Protein AF-A0A1X4JPC3-F1 (afdb_monomer_lite)

pLDDT: mean 89.19, std 10.15, range [56.25, 98.06]

InterPro domains:
  IPR001387 Cro/C1-type, helix-turn-helix domain [PF01381] (24-69)
  IPR001387 Cro/C1-type, helix-turn-helix domain [SM00530] (2-73)
  IPR001387 Cro/C1-type, helix-turn-helix domain [cd00093] (27-67)
  IPR010982 Lambda repressor-like, DNA-binding domain superfamily [G3DSA:1.10.260.40] (17-75)
  IPR010982 Lambda repressor-like, DNA-binding domain superfamily [SSF47413] (20-74)

Radius of gyration: 12.08 Å; chains: 1; bounding box: 31×17×30 Å

Organism: NCBI:txid137591

Sequence (75 aa):
MSVKEARRTLKRAYSDFQFHLDENEVSRKELAEVIGTSEQYVSRLVNGREDSKAAKEKLRKLFEYTGYHGDNWLA

Foldseek 3Di:
DDPVVLVVVQQVQLVVVVVLCVVVVNDLCNLCVQLVHDSVVSVCLSNVVDDDPSSVVSVVSVCVVSVPDDDDPND

Structure (mmCIF, N/CA/C/O backbone):
data_AF-A0A1X4JPC3-F1
#
_entry.id   AF-A0A1X4JPC3-F1
#
loop_
_atom_site.group_PDB
_atom_site.id
_atom_site.type_symbol
_atom_site.label_atom_id
_atom_site.label_alt_id
_atom_site.label_comp_id
_atom_site.label_asym_id
_atom_site.label_entity_id
_atom_site.label_seq_id
_atom_site.pdbx_PDB_ins_code
_atom_site.Cartn_x
_atom_site.Cartn_y
_atom_site.Cartn_z
_atom_site.occupancy
_atom_site.B_iso_or_equiv
_atom_site.auth_seq_id
_atom_site.auth_comp_id
_atom_site.auth_asym_id
_atom_site.auth_atom_id
_atom_site.pdbx_PDB_model_num
ATOM 1 N N . MET A 1 1 ? 18.293 -4.125 -19.420 1.00 60.84 1 MET A N 1
ATOM 2 C CA . MET A 1 1 ? 17.625 -3.086 -18.610 1.00 60.84 1 MET A CA 1
ATOM 3 C C . MET A 1 1 ? 18.694 -2.337 -17.830 1.00 60.84 1 MET A C 1
ATOM 5 O O . MET A 1 1 ? 19.492 -2.971 -17.152 1.00 60.84 1 MET A O 1
ATOM 9 N N . SER A 1 2 ? 18.773 -1.020 -17.972 1.00 86.44 2 SER A N 1
ATOM 10 C CA . SER A 1 2 ? 19.676 -0.177 -17.184 1.00 86.44 2 SER A CA 1
ATOM 11 C C . SER A 1 2 ? 19.107 0.083 -15.784 1.00 86.44 2 SER A C 1
ATOM 13 O O . SER A 1 2 ? 17.895 0.043 -15.573 1.00 86.44 2 SER A O 1
ATOM 15 N N . VAL A 1 3 ? 19.967 0.440 -14.824 1.00 82.50 3 VAL A N 1
ATOM 16 C CA . VAL A 1 3 ? 19.549 0.833 -13.459 1.00 82.50 3 VAL A CA 1
ATOM 17 C C . VAL A 1 3 ? 18.522 1.975 -13.486 1.00 82.50 3 VAL A C 1
ATOM 19 O O . VAL A 1 3 ? 17.591 2.017 -12.680 1.00 82.50 3 VAL A O 1
ATOM 22 N N . LYS A 1 4 ? 18.663 2.905 -14.438 1.00 84.12 4 LYS A N 1
ATOM 23 C CA . LYS A 1 4 ? 17.746 4.038 -14.620 1.00 84.12 4 LYS A CA 1
ATOM 24 C C . LYS A 1 4 ? 16.361 3.584 -15.082 1.00 84.12 4 LYS A C 1
ATOM 26 O O . LYS A 1 4 ? 15.362 4.126 -14.612 1.00 84.12 4 LYS A O 1
ATOM 31 N N . GLU A 1 5 ? 16.301 2.612 -15.986 1.00 82.31 5 GLU A N 1
ATOM 32 C CA . GLU A 1 5 ? 15.044 2.025 -16.461 1.00 82.31 5 GLU A CA 1
ATOM 33 C C . GLU A 1 5 ? 14.365 1.219 -15.357 1.00 82.31 5 GLU A C 1
ATOM 35 O O . GLU A 1 5 ? 13.193 1.459 -15.095 1.00 82.31 5 GLU A O 1
ATOM 40 N N . ALA A 1 6 ? 15.109 0.388 -14.620 1.00 82.00 6 ALA A N 1
ATOM 41 C CA . ALA A 1 6 ? 14.570 -0.371 -13.490 1.00 82.00 6 ALA A CA 1
ATOM 42 C C . ALA A 1 6 ? 13.939 0.546 -12.425 1.00 82.00 6 ALA A C 1
ATOM 44 O O . ALA A 1 6 ? 12.814 0.325 -11.978 1.00 82.00 6 ALA A O 1
ATOM 45 N N . ARG A 1 7 ? 14.611 1.654 -12.078 1.00 83.38 7 ARG A N 1
ATOM 46 C CA . ARG A 1 7 ? 14.059 2.667 -11.160 1.00 83.38 7 ARG A CA 1
ATOM 47 C C . ARG A 1 7 ? 12.793 3.338 -11.692 1.00 83.38 7 ARG A C 1
ATOM 49 O O . ARG A 1 7 ? 11.921 3.683 -10.900 1.00 83.38 7 ARG A O 1
ATOM 56 N N . ARG A 1 8 ? 12.695 3.574 -13.004 1.00 86.88 8 ARG A N 1
ATOM 57 C CA . ARG A 1 8 ? 11.484 4.139 -13.622 1.00 86.88 8 ARG A CA 1
ATOM 58 C C . ARG A 1 8 ? 10.330 3.147 -13.586 1.00 86.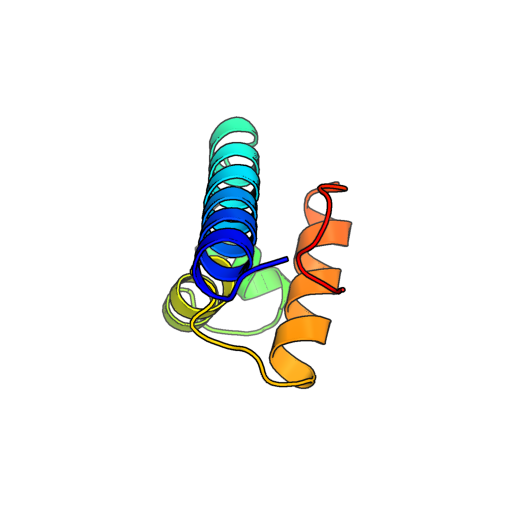88 8 ARG A C 1
ATOM 60 O O . ARG A 1 8 ? 9.227 3.565 -13.260 1.00 86.88 8 ARG A O 1
ATOM 67 N N . THR A 1 9 ? 10.589 1.873 -13.869 1.00 86.44 9 THR A N 1
ATOM 68 C CA . THR A 1 9 ? 9.584 0.807 -13.788 1.00 86.44 9 THR A CA 1
ATOM 69 C C . THR A 1 9 ? 9.017 0.696 -12.376 1.00 86.44 9 THR A C 1
ATOM 71 O O . THR A 1 9 ? 7.806 0.751 -12.214 1.00 86.44 9 THR A O 1
ATOM 74 N N . LEU A 1 10 ? 9.875 0.672 -11.349 1.00 83.75 10 LEU A N 1
ATOM 75 C CA . LEU A 1 10 ? 9.428 0.640 -9.950 1.00 83.75 10 LEU A CA 1
ATOM 76 C C . LEU A 1 10 ? 8.589 1.865 -9.576 1.00 83.75 10 LEU A C 1
ATOM 78 O O . LEU A 1 10 ? 7.532 1.726 -8.974 1.00 83.75 10 LEU A O 1
ATOM 82 N N . LYS A 1 11 ? 9.031 3.069 -9.967 1.00 85.88 11 LYS A N 1
ATOM 83 C CA . LYS A 1 11 ? 8.268 4.300 -9.715 1.00 85.88 11 LYS A CA 1
ATOM 84 C C . LYS A 1 11 ? 6.887 4.283 -10.359 1.00 85.88 11 LYS A C 1
ATOM 86 O O . LYS A 1 11 ? 5.948 4.734 -9.720 1.00 85.88 11 LYS A O 1
ATOM 91 N N . ARG A 1 12 ? 6.774 3.780 -11.591 1.00 88.31 12 ARG A N 1
ATOM 92 C CA . ARG A 1 12 ? 5.477 3.625 -12.262 1.00 88.31 12 ARG A CA 1
ATOM 93 C C . ARG A 1 12 ? 4.589 2.657 -11.497 1.00 88.31 12 ARG A C 1
ATOM 95 O O . ARG A 1 12 ? 3.515 3.062 -11.096 1.00 88.31 12 ARG A O 1
ATOM 102 N N . ALA A 1 13 ? 5.104 1.482 -11.142 1.00 87.00 13 ALA A N 1
ATOM 103 C CA . ALA A 1 13 ? 4.345 0.511 -10.360 1.00 87.00 13 ALA A CA 1
ATOM 104 C C . ALA A 1 13 ? 3.861 1.070 -9.003 1.00 87.00 13 ALA A C 1
ATOM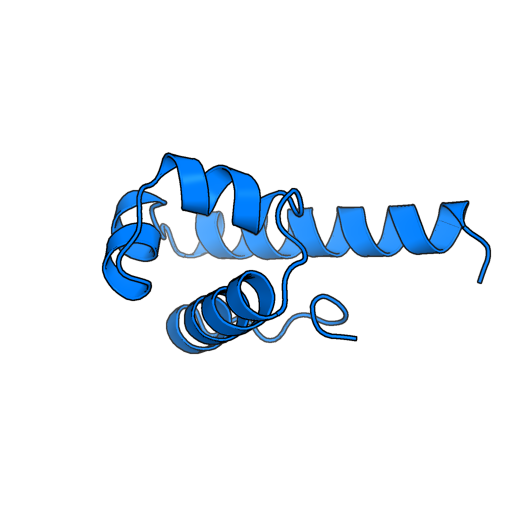 106 O O . ALA A 1 13 ? 2.748 0.770 -8.582 1.00 87.00 13 ALA A O 1
ATOM 107 N N . TYR A 1 14 ? 4.660 1.917 -8.328 1.00 88.50 14 TYR A N 1
ATOM 108 C CA . TYR A 1 14 ? 4.216 2.639 -7.123 1.00 88.50 14 TYR A CA 1
ATOM 109 C C . TYR A 1 14 ? 3.035 3.575 -7.414 1.00 88.50 14 TYR A C 1
ATOM 111 O O . TYR A 1 14 ? 2.057 3.576 -6.672 1.00 88.50 14 TYR A O 1
ATOM 119 N N . SER A 1 15 ? 3.130 4.374 -8.478 1.00 90.31 15 SER A N 1
ATOM 120 C CA . SER A 1 15 ? 2.073 5.304 -8.883 1.00 90.31 15 SER A CA 1
ATOM 121 C C . SER A 1 15 ? 0.802 4.592 -9.341 1.00 90.31 15 SER A C 1
ATOM 123 O O . SER A 1 15 ? -0.278 5.022 -8.961 1.00 90.31 15 SER A O 1
ATOM 125 N N . ASP A 1 16 ? 0.927 3.500 -10.092 1.00 91.50 16 ASP A N 1
ATOM 126 C CA . ASP A 1 16 ? -0.206 2.737 -10.619 1.00 91.50 16 ASP A CA 1
ATOM 127 C C . ASP A 1 16 ? -1.035 2.133 -9.478 1.00 91.50 16 ASP A C 1
ATOM 129 O O . ASP A 1 16 ? -2.260 2.231 -9.477 1.00 91.50 16 ASP A O 1
ATOM 133 N N . PHE A 1 17 ? -0.377 1.594 -8.444 1.00 92.19 17 PHE A N 1
ATOM 134 C CA . PHE A 1 17 ? -1.096 1.093 -7.275 1.00 92.19 17 PHE A CA 1
ATOM 135 C C . PHE A 1 17 ? -1.743 2.215 -6.457 1.00 92.19 17 PHE A C 1
ATOM 137 O O . PHE A 1 17 ? -2.861 2.055 -5.985 1.00 92.19 17 PHE A O 1
ATOM 144 N N . GLN A 1 18 ? -1.077 3.363 -6.293 1.00 92.31 18 GLN A N 1
ATOM 145 C CA . GLN A 1 18 ? -1.678 4.510 -5.599 1.00 92.31 18 GLN A CA 1
ATOM 146 C C . GLN A 1 18 ? -2.914 5.031 -6.332 1.00 92.31 18 GLN A C 1
ATOM 148 O O . GLN A 1 18 ? -3.931 5.276 -5.696 1.00 92.31 18 GLN A O 1
ATOM 153 N N . PHE A 1 19 ? -2.845 5.119 -7.658 1.00 93.56 19 PHE A N 1
ATOM 154 C CA . PHE A 1 19 ? -3.977 5.505 -8.488 1.00 93.56 19 PHE A CA 1
ATOM 155 C C . PHE A 1 19 ? -5.144 4.519 -8.356 1.00 93.56 19 PHE A C 1
ATOM 157 O O . PHE A 1 19 ? -6.272 4.947 -8.148 1.00 93.56 19 PHE A O 1
ATOM 164 N N . HIS A 1 20 ? -4.870 3.209 -8.369 1.00 93.88 20 HIS A N 1
ATOM 165 C CA . HIS A 1 20 ? -5.888 2.183 -8.118 1.00 93.88 20 HIS A CA 1
ATOM 166 C C . HIS A 1 20 ? -6.567 2.353 -6.754 1.00 93.88 20 HIS A C 1
ATOM 168 O O . HIS A 1 20 ? -7.785 2.237 -6.654 1.00 93.88 20 HIS A O 1
ATOM 174 N N . LEU A 1 21 ? -5.800 2.635 -5.696 1.00 94.69 21 LEU A N 1
ATOM 175 C CA . LEU A 1 21 ? -6.367 2.886 -4.367 1.00 94.69 21 LEU A CA 1
ATOM 176 C C . LEU A 1 21 ? -7.283 4.115 -4.367 1.00 94.69 21 LEU A C 1
ATOM 178 O O . LEU A 1 21 ? -8.373 4.050 -3.805 1.00 94.69 21 LEU A O 1
ATOM 182 N N . ASP A 1 22 ? -6.854 5.198 -5.016 1.00 94.56 22 ASP A N 1
ATOM 183 C CA . ASP A 1 22 ? -7.621 6.440 -5.107 1.00 94.56 22 ASP A CA 1
ATOM 184 C C . ASP A 1 22 ? -8.921 6.247 -5.916 1.00 94.56 22 ASP A C 1
ATOM 186 O O . ASP A 1 22 ? -9.977 6.703 -5.482 1.00 94.56 22 ASP A O 1
ATOM 190 N N . GLU A 1 23 ? -8.884 5.528 -7.047 1.00 95.56 23 GLU A N 1
ATOM 191 C CA . GLU A 1 23 ? -10.073 5.224 -7.868 1.00 95.56 23 GLU A CA 1
ATOM 192 C C . GLU A 1 23 ? -11.112 4.365 -7.136 1.00 95.56 23 GLU A C 1
ATOM 194 O O . GLU A 1 23 ? -12.306 4.483 -7.405 1.00 95.56 23 GLU A O 1
ATOM 199 N N . ASN A 1 24 ? -10.665 3.510 -6.215 1.00 94.44 24 ASN A N 1
ATOM 200 C CA . ASN A 1 24 ? -11.531 2.635 -5.424 1.00 94.44 24 ASN A CA 1
ATOM 201 C C . ASN A 1 24 ? -11.864 3.218 -4.039 1.00 94.44 24 ASN A C 1
ATOM 203 O O . ASN A 1 24 ? -12.423 2.510 -3.205 1.00 94.44 24 ASN A O 1
ATOM 207 N N . GLU A 1 25 ? -11.503 4.481 -3.779 1.00 96.06 25 GLU A N 1
ATOM 208 C CA . GLU A 1 25 ? -11.714 5.179 -2.501 1.00 96.06 25 GLU A CA 1
ATOM 209 C C . GLU A 1 25 ? -11.141 4.429 -1.276 1.00 96.06 25 GLU A C 1
ATOM 211 O O . GLU A 1 25 ? -11.588 4.615 -0.141 1.00 96.06 25 GLU A O 1
ATOM 216 N N . VAL A 1 26 ? -10.112 3.598 -1.484 1.00 96.44 26 VAL A N 1
ATOM 217 C CA . VAL A 1 26 ? -9.511 2.763 -0.437 1.00 96.44 26 VAL A CA 1
ATOM 218 C C . VAL A 1 26 ? -8.575 3.603 0.423 1.00 96.44 26 VAL A C 1
ATOM 220 O O . VAL A 1 26 ? -7.533 4.101 -0.017 1.00 96.44 26 VAL A O 1
ATOM 223 N N . SER A 1 27 ? -8.913 3.731 1.702 1.00 96.75 27 SER A N 1
ATOM 224 C CA . SER A 1 27 ? -8.148 4.573 2.622 1.00 96.75 27 SER A CA 1
ATOM 225 C C . SER A 1 27 ? -6.906 3.866 3.177 1.00 96.75 27 SER A C 1
ATOM 227 O O . SER A 1 27 ? -6.857 2.651 3.361 1.00 96.75 27 SER A O 1
ATOM 229 N N . ARG A 1 28 ? -5.881 4.636 3.567 1.00 96.31 28 ARG A N 1
ATOM 230 C CA . ARG A 1 28 ? -4.699 4.066 4.248 1.00 96.31 28 ARG A CA 1
ATOM 231 C C . ARG A 1 28 ? -5.031 3.429 5.593 1.00 96.31 28 ARG A C 1
ATOM 233 O O . ARG A 1 28 ? -4.332 2.501 5.997 1.00 96.31 28 ARG A O 1
ATOM 240 N N . LYS A 1 29 ? -6.065 3.932 6.270 1.00 97.75 29 LYS A N 1
ATOM 241 C CA . LYS A 1 29 ? -6.575 3.383 7.527 1.00 97.75 29 LYS A CA 1
ATOM 242 C C . LYS A 1 29 ? -7.103 1.967 7.330 1.00 97.75 29 LYS A C 1
ATOM 244 O O . LYS A 1 29 ? -6.665 1.055 8.018 1.00 97.75 29 LYS A O 1
ATOM 249 N N . GLU A 1 30 ? -7.963 1.787 6.339 1.00 97.75 30 GLU A N 1
ATOM 250 C CA . GLU A 1 30 ? -8.508 0.486 5.950 1.00 97.75 30 GLU A CA 1
ATOM 251 C C . GLU A 1 30 ? -7.398 -0.504 5.583 1.00 97.75 30 GLU A C 1
ATOM 253 O O . GLU A 1 30 ? -7.324 -1.598 6.140 1.00 97.75 30 GLU A O 1
ATOM 258 N N . LEU A 1 31 ? -6.442 -0.090 4.743 1.00 97.50 31 LEU A N 1
ATOM 259 C CA . LEU A 1 31 ? -5.284 -0.928 4.420 1.00 97.50 31 LEU A CA 1
ATOM 260 C C . LEU A 1 31 ? -4.496 -1.319 5.676 1.00 97.50 31 LEU A C 1
ATOM 262 O O . LEU A 1 31 ? -4.032 -2.451 5.780 1.00 97.50 31 LEU A O 1
ATOM 266 N N . ALA A 1 32 ? -4.331 -0.400 6.631 1.00 98.06 32 ALA A N 1
ATOM 267 C CA . ALA A 1 32 ? -3.600 -0.659 7.865 1.00 98.06 32 ALA A CA 1
ATOM 268 C C . ALA A 1 32 ? -4.299 -1.713 8.736 1.00 98.06 32 ALA A C 1
ATOM 270 O O . ALA A 1 32 ? -3.620 -2.574 9.300 1.00 98.06 32 ALA A O 1
ATOM 271 N N . GLU A 1 33 ? -5.632 -1.686 8.789 1.00 97.75 33 GLU A N 1
ATOM 272 C CA . GLU A 1 33 ? -6.455 -2.689 9.469 1.00 97.75 33 GLU A CA 1
ATOM 273 C C . GLU A 1 33 ? -6.299 -4.073 8.815 1.00 97.75 33 GLU A C 1
ATOM 275 O O . GLU A 1 33 ? -6.055 -5.054 9.519 1.00 97.75 33 GLU A O 1
ATOM 280 N N . VAL A 1 34 ? -6.303 -4.153 7.477 1.00 97.00 34 VAL A N 1
ATOM 281 C CA . VAL A 1 34 ? -6.151 -5.415 6.719 1.00 97.00 34 VAL A CA 1
ATOM 282 C C . VAL A 1 34 ? -4.834 -6.138 7.024 1.00 97.00 34 VAL A C 1
ATOM 284 O O . VAL A 1 34 ? -4.803 -7.366 7.136 1.00 97.00 34 VAL A O 1
ATOM 287 N N . ILE A 1 35 ? -3.725 -5.405 7.169 1.00 96.50 35 ILE A N 1
ATOM 288 C CA . ILE A 1 35 ? -2.397 -5.999 7.428 1.00 96.50 35 ILE A CA 1
ATOM 289 C C . ILE A 1 35 ? -1.926 -5.856 8.881 1.00 96.50 35 ILE A C 1
ATOM 291 O O . ILE A 1 35 ? -0.768 -6.178 9.169 1.00 96.50 35 ILE A O 1
ATOM 295 N N . GLY A 1 36 ? -2.797 -5.402 9.788 1.00 96.81 36 GLY A N 1
ATOM 296 C CA . GLY A 1 36 ? -2.521 -5.285 11.222 1.00 96.81 36 GLY A CA 1
ATOM 297 C C . GLY A 1 36 ? -1.335 -4.371 11.540 1.00 96.81 36 GLY A C 1
ATOM 298 O O . GLY A 1 36 ? -0.411 -4.768 12.252 1.00 96.81 36 GLY A O 1
ATOM 299 N N . THR A 1 37 ? -1.303 -3.169 10.963 1.00 96.69 37 THR A N 1
ATOM 300 C CA . THR A 1 37 ? -0.190 -2.218 11.113 1.00 96.69 37 THR A CA 1
ATOM 301 C C . THR A 1 37 ? -0.676 -0.771 11.265 1.00 96.69 37 THR A C 1
ATOM 303 O O . THR A 1 37 ? -1.855 -0.535 11.492 1.00 96.69 37 THR A O 1
ATOM 306 N N . SER A 1 38 ? 0.229 0.211 11.188 1.00 97.56 38 SER A N 1
ATOM 307 C CA . SER A 1 38 ? -0.116 1.637 11.220 1.00 97.56 38 SER A CA 1
ATOM 308 C C . SER A 1 38 ? -0.241 2.245 9.820 1.00 97.56 38 SER A C 1
ATOM 310 O O . SER A 1 38 ? 0.461 1.852 8.886 1.00 97.56 38 SER A O 1
ATOM 312 N N . GLU A 1 39 ? -1.052 3.295 9.679 1.00 97.75 39 GLU A N 1
ATOM 313 C CA . GLU A 1 39 ? -1.171 4.070 8.429 1.00 97.75 39 GLU A CA 1
ATOM 314 C C . GLU A 1 39 ? 0.174 4.629 7.940 1.00 97.75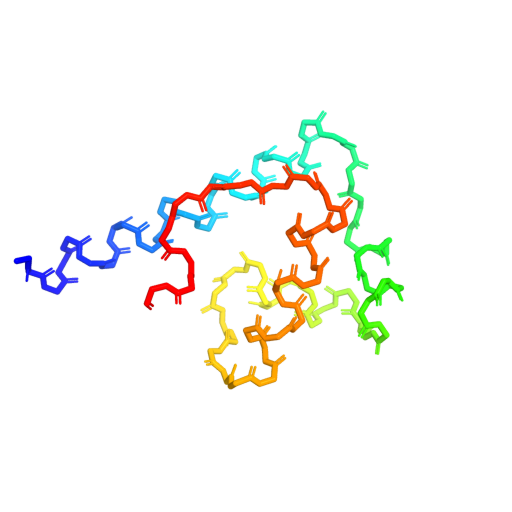 39 GLU A C 1
ATOM 316 O O . GLU A 1 39 ? 0.436 4.743 6.737 1.00 97.75 39 GLU A O 1
ATOM 321 N N . GLN A 1 40 ? 1.071 4.959 8.874 1.00 97.00 40 GLN A N 1
ATOM 322 C CA . GLN A 1 40 ? 2.418 5.414 8.547 1.00 97.00 40 GLN A CA 1
ATOM 323 C C . GLN A 1 40 ? 3.249 4.293 7.913 1.00 97.00 40 GLN A C 1
ATOM 325 O O . GLN A 1 40 ? 3.993 4.544 6.962 1.00 97.00 40 GLN A O 1
ATOM 330 N N . TYR A 1 41 ? 3.124 3.060 8.413 1.00 97.00 41 TYR A N 1
ATOM 331 C CA . TYR A 1 41 ? 3.776 1.904 7.808 1.00 97.00 41 TYR A CA 1
ATOM 332 C C . TYR A 1 41 ? 3.203 1.616 6.418 1.00 97.00 41 TYR A C 1
ATOM 334 O O . TYR A 1 41 ? 3.981 1.477 5.478 1.00 97.00 41 TYR A O 1
ATOM 342 N N . VAL A 1 42 ? 1.873 1.640 6.254 1.00 96.62 42 VAL A N 1
ATOM 343 C CA . VAL A 1 42 ? 1.220 1.541 4.933 1.00 96.62 42 VAL A CA 1
ATOM 344 C C . VAL A 1 42 ? 1.779 2.595 3.982 1.00 96.62 42 VAL A C 1
ATOM 346 O O . VAL A 1 42 ? 2.182 2.270 2.871 1.00 96.62 42 VAL A O 1
ATOM 349 N N . SER A 1 43 ? 1.902 3.845 4.433 1.00 95.44 43 SER A N 1
ATOM 350 C CA . SER A 1 43 ? 2.462 4.931 3.624 1.00 95.44 43 SER A CA 1
ATOM 351 C C . SER A 1 43 ? 3.890 4.630 3.162 1.00 95.44 43 SER A C 1
ATOM 353 O O . SER A 1 43 ? 4.225 4.895 2.013 1.00 95.44 43 SER A O 1
ATOM 355 N N . ARG A 1 44 ? 4.758 4.072 4.015 1.00 94.75 44 ARG A N 1
ATOM 356 C CA . ARG A 1 44 ? 6.115 3.672 3.594 1.00 94.75 44 ARG A CA 1
ATOM 357 C C . ARG A 1 44 ? 6.080 2.505 2.612 1.00 94.75 44 ARG A C 1
ATOM 359 O O . ARG A 1 44 ? 6.788 2.548 1.606 1.00 94.75 44 ARG A O 1
ATOM 366 N N . LEU A 1 45 ? 5.229 1.523 2.884 1.00 93.19 45 LEU A N 1
ATOM 367 C CA . LEU A 1 45 ? 5.058 0.317 2.089 1.00 93.19 45 LEU A CA 1
ATOM 368 C C . LEU A 1 45 ? 4.612 0.644 0.656 1.00 93.19 45 LEU A C 1
ATOM 370 O O . LEU A 1 45 ? 5.307 0.285 -0.290 1.00 93.19 45 LEU A O 1
ATOM 374 N N . VAL A 1 46 ? 3.529 1.410 0.484 1.00 92.38 46 VAL A N 1
ATOM 375 C CA . VAL A 1 46 ? 2.985 1.736 -0.850 1.00 92.38 46 VAL A CA 1
ATOM 376 C C . VAL A 1 46 ? 3.840 2.721 -1.649 1.00 92.38 46 VAL A C 1
ATOM 378 O O . VAL A 1 46 ? 3.662 2.878 -2.852 1.00 92.38 46 VAL A O 1
ATOM 381 N N . ASN A 1 47 ? 4.788 3.388 -0.988 1.00 90.75 47 ASN A N 1
ATOM 382 C CA . ASN A 1 47 ? 5.795 4.231 -1.631 1.00 90.75 47 ASN A CA 1
ATOM 383 C C . ASN A 1 47 ? 7.107 3.479 -1.922 1.00 90.75 47 ASN A C 1
ATOM 385 O O . ASN A 1 47 ? 8.097 4.112 -2.296 1.00 90.75 47 ASN A O 1
ATOM 389 N N . GLY A 1 48 ? 7.152 2.160 -1.702 1.00 87.94 48 GLY A N 1
ATOM 390 C CA . GLY A 1 48 ? 8.329 1.338 -1.979 1.00 87.94 48 GLY A CA 1
ATOM 391 C C . GLY A 1 48 ? 9.517 1.601 -1.060 1.00 87.94 48 GLY A C 1
ATOM 392 O O . GLY A 1 48 ? 10.660 1.379 -1.453 1.00 87.94 48 GLY A O 1
ATOM 393 N N . ARG A 1 49 ? 9.274 2.127 0.146 1.00 90.00 49 ARG A N 1
ATOM 394 C CA . ARG A 1 49 ? 10.316 2.359 1.161 1.00 90.00 49 ARG A CA 1
ATOM 395 C C . ARG A 1 49 ? 10.548 1.145 2.064 1.00 90.00 49 ARG A C 1
ATOM 397 O O . ARG A 1 49 ? 11.396 1.213 2.944 1.00 90.00 49 ARG A O 1
ATOM 404 N N . GLU A 1 50 ? 9.792 0.072 1.855 1.00 89.06 50 GLU A N 1
ATOM 405 C CA . GLU A 1 50 ? 9.878 -1.191 2.586 1.00 89.06 50 GLU A CA 1
ATOM 406 C C . GLU A 1 50 ? 10.049 -2.323 1.559 1.00 89.06 50 GLU A C 1
ATOM 408 O O . GLU A 1 50 ? 9.177 -2.519 0.715 1.00 89.06 50 GLU A O 1
ATOM 413 N N . ASP A 1 51 ? 11.156 -3.066 1.609 1.00 84.94 51 ASP A N 1
ATOM 414 C CA . ASP A 1 51 ? 11.512 -4.097 0.613 1.00 84.94 51 ASP A CA 1
ATOM 415 C C . ASP A 1 51 ? 11.748 -5.496 1.213 1.00 84.94 51 ASP A C 1
ATOM 417 O O . ASP A 1 51 ? 11.983 -6.471 0.490 1.00 84.94 51 ASP A O 1
ATOM 421 N N . SER A 1 52 ? 11.641 -5.613 2.539 1.00 90.06 52 SER A N 1
ATOM 422 C CA . SER A 1 52 ? 11.806 -6.874 3.259 1.00 90.06 52 SER A CA 1
ATOM 423 C C . SER A 1 52 ? 10.817 -7.951 2.794 1.00 90.06 52 SER A C 1
ATOM 425 O O . SER A 1 52 ? 9.729 -7.667 2.287 1.00 90.06 52 SER A O 1
ATOM 427 N N . LYS A 1 53 ? 11.144 -9.225 3.045 1.00 89.88 53 LYS A N 1
ATOM 428 C CA . LYS A 1 53 ? 10.235 -10.349 2.757 1.00 89.88 53 LYS A CA 1
ATOM 429 C C . LYS A 1 53 ? 8.849 -10.149 3.391 1.00 89.88 53 LYS A C 1
ATOM 431 O O . LYS A 1 53 ? 7.836 -10.336 2.723 1.00 89.88 53 LYS A O 1
ATOM 436 N N . ALA A 1 54 ? 8.811 -9.693 4.643 1.00 91.88 54 ALA A N 1
ATOM 437 C CA . ALA A 1 54 ? 7.566 -9.417 5.354 1.00 91.88 54 ALA A CA 1
ATOM 438 C C . ALA A 1 54 ? 6.781 -8.239 4.749 1.00 91.88 54 ALA A C 1
ATOM 440 O O . ALA A 1 54 ? 5.551 -8.248 4.781 1.00 91.88 54 ALA A O 1
ATOM 441 N N . ALA A 1 55 ? 7.467 -7.228 4.203 1.00 92.31 55 ALA A N 1
ATOM 442 C CA . ALA A 1 55 ? 6.826 -6.137 3.473 1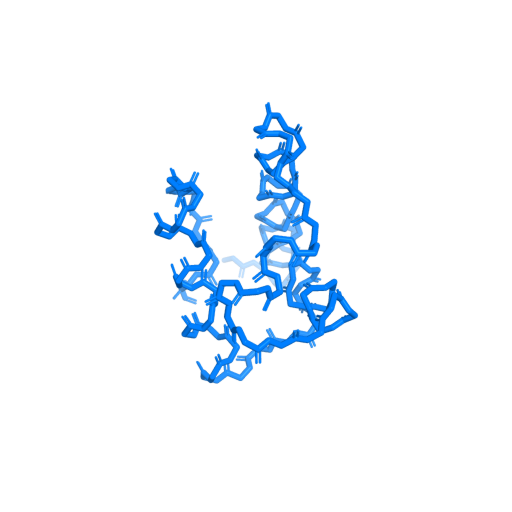.00 92.31 55 ALA A CA 1
ATOM 443 C C . ALA A 1 55 ? 6.153 -6.667 2.201 1.00 92.31 55 ALA A C 1
ATOM 445 O O . ALA A 1 55 ? 4.968 -6.420 2.005 1.00 92.31 55 ALA A O 1
ATOM 446 N N . LYS A 1 56 ? 6.856 -7.491 1.410 1.00 90.56 56 LYS A N 1
ATOM 447 C CA . LYS A 1 56 ? 6.312 -8.127 0.195 1.00 90.56 56 LYS A CA 1
ATOM 448 C C . LYS A 1 56 ? 5.097 -9.016 0.476 1.00 90.56 56 LYS A C 1
ATOM 450 O O . LYS A 1 56 ? 4.157 -9.034 -0.310 1.00 90.56 56 LYS A O 1
ATOM 455 N N . GLU A 1 57 ? 5.086 -9.738 1.594 1.00 92.75 57 GLU A N 1
ATOM 456 C CA . GLU A 1 57 ? 3.928 -10.542 2.013 1.00 92.75 57 GLU A CA 1
ATOM 457 C C . GLU A 1 57 ? 2.717 -9.674 2.371 1.00 92.75 57 GLU A C 1
ATOM 459 O O . GLU A 1 57 ? 1.608 -9.961 1.926 1.00 92.75 57 GLU A O 1
ATOM 464 N N . LYS A 1 58 ? 2.914 -8.584 3.124 1.00 94.69 58 LYS A N 1
ATOM 465 C CA . LYS A 1 58 ? 1.833 -7.623 3.403 1.00 94.69 58 LYS A CA 1
ATOM 466 C C . LYS A 1 58 ? 1.323 -6.971 2.119 1.00 94.69 58 LYS A C 1
ATOM 468 O O . LYS A 1 58 ? 0.127 -6.780 1.966 1.00 94.69 58 LYS A O 1
ATOM 473 N N . LEU A 1 59 ? 2.219 -6.699 1.181 1.00 92.25 59 LEU A N 1
ATOM 474 C CA . LEU A 1 59 ? 1.897 -6.137 -0.123 1.00 92.25 59 LEU A CA 1
ATOM 475 C C . LEU A 1 59 ? 0.990 -7.039 -0.954 1.00 92.25 59 LEU A C 1
ATOM 477 O O . LEU A 1 59 ? -0.014 -6.575 -1.478 1.00 92.25 59 LEU A O 1
ATOM 481 N N . ARG A 1 60 ? 1.308 -8.339 -1.003 1.00 91.44 60 ARG A N 1
ATOM 482 C CA . ARG A 1 60 ? 0.461 -9.356 -1.642 1.00 91.44 60 ARG A CA 1
ATOM 483 C C . ARG A 1 60 ? -0.939 -9.374 -1.044 1.00 91.44 60 ARG A C 1
ATOM 485 O O . ARG A 1 60 ? -1.903 -9.351 -1.793 1.00 91.44 60 ARG A O 1
ATOM 492 N N . LYS A 1 61 ? -1.048 -9.318 0.288 1.00 94.62 61 LYS A N 1
ATOM 493 C CA . LYS A 1 61 ? -2.353 -9.237 0.959 1.00 94.62 61 LYS A CA 1
ATOM 494 C C . LYS A 1 61 ? -3.143 -7.996 0.548 1.00 94.62 61 LYS A C 1
ATOM 496 O O . LYS A 1 61 ? -4.340 -8.100 0.327 1.00 94.62 61 LYS A O 1
ATOM 501 N N . LEU A 1 62 ? -2.491 -6.835 0.426 1.00 94.62 62 LEU A N 1
ATOM 502 C CA . LEU A 1 62 ? -3.165 -5.617 -0.037 1.00 94.62 62 LEU A CA 1
ATOM 503 C C . LEU A 1 62 ? -3.598 -5.725 -1.503 1.00 94.62 62 LEU A C 1
ATOM 505 O O . LEU A 1 62 ? -4.68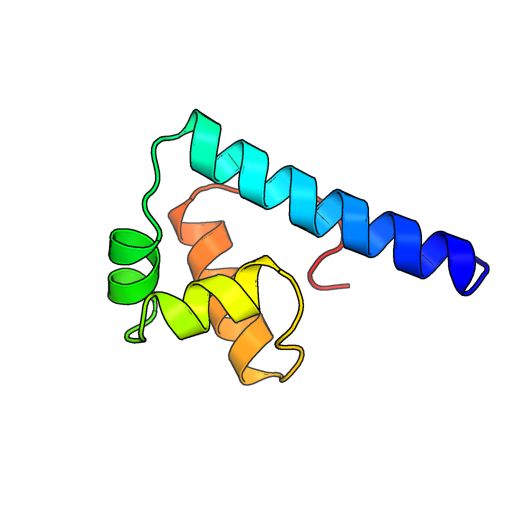4 -5.273 -1.842 1.00 94.62 62 LEU A O 1
ATOM 509 N N . PHE A 1 63 ? -2.791 -6.344 -2.364 1.00 93.38 63 PHE A N 1
ATOM 510 C CA . PHE A 1 63 ? -3.158 -6.594 -3.760 1.00 93.38 63 PHE A CA 1
ATOM 511 C C . PHE A 1 63 ? -4.368 -7.517 -3.882 1.00 93.38 63 PHE A C 1
ATOM 513 O O . PHE A 1 63 ? -5.316 -7.187 -4.583 1.00 93.38 63 PHE A O 1
ATOM 520 N N . GLU A 1 64 ? -4.370 -8.627 -3.144 1.00 93.00 64 GLU A N 1
ATOM 521 C CA . GLU A 1 64 ? -5.504 -9.552 -3.081 1.00 93.00 64 GLU A CA 1
ATOM 522 C C . GLU A 1 64 ? -6.764 -8.860 -2.551 1.00 93.00 64 GLU A C 1
ATOM 524 O O . GLU A 1 64 ? -7.836 -9.013 -3.128 1.00 93.00 64 GLU A O 1
ATOM 529 N N . TYR A 1 65 ? -6.630 -8.057 -1.493 1.00 95.44 65 TYR A N 1
ATOM 530 C CA . TYR A 1 65 ? -7.738 -7.315 -0.894 1.00 95.44 65 TYR A CA 1
ATOM 531 C C . TYR A 1 65 ? -8.348 -6.277 -1.843 1.00 95.44 65 TYR A C 1
ATOM 533 O O . TYR A 1 65 ? -9.564 -6.160 -1.938 1.00 95.44 65 TYR A O 1
ATOM 541 N N . THR A 1 66 ? -7.501 -5.535 -2.557 1.00 94.19 66 THR A N 1
ATOM 542 C CA . THR A 1 66 ? -7.922 -4.445 -3.452 1.00 94.19 66 THR A CA 1
ATOM 543 C C . THR A 1 66 ? -8.247 -4.913 -4.869 1.00 94.19 66 THR A C 1
ATOM 545 O O . THR A 1 66 ? -8.628 -4.093 -5.700 1.00 94.19 66 THR A O 1
ATOM 548 N N . GLY A 1 67 ? -8.062 -6.200 -5.179 1.00 91.94 67 GLY A N 1
ATOM 549 C CA . GLY A 1 67 ? -8.194 -6.726 -6.540 1.00 91.94 67 GLY A CA 1
ATOM 550 C C . GLY A 1 67 ? -7.153 -6.170 -7.520 1.00 91.94 67 GLY A C 1
ATOM 551 O O . GLY A 1 67 ? -7.379 -6.174 -8.728 1.00 91.94 67 GLY A O 1
ATOM 552 N N . TYR A 1 68 ? -6.024 -5.655 -7.026 1.00 91.31 68 TYR A N 1
ATOM 553 C CA . TYR A 1 68 ? -4.981 -5.091 -7.877 1.00 91.31 68 TYR A CA 1
ATOM 554 C C . TYR A 1 68 ? -4.096 -6.193 -8.471 1.00 91.31 68 TYR A C 1
ATOM 556 O O . TYR A 1 68 ? -3.467 -6.970 -7.750 1.00 91.31 68 TYR A O 1
ATOM 564 N N . HIS A 1 69 ? -4.001 -6.221 -9.802 1.00 82.62 69 HIS A N 1
ATOM 565 C CA . HIS A 1 69 ? -3.245 -7.226 -10.561 1.00 82.62 69 HIS A CA 1
ATOM 566 C C . HIS A 1 69 ? -2.030 -6.655 -11.311 1.00 82.62 69 HIS A C 1
ATOM 568 O O . HIS A 1 69 ? -1.456 -7.347 -12.147 1.00 82.62 69 HIS A O 1
ATOM 574 N N . GLY A 1 70 ? -1.65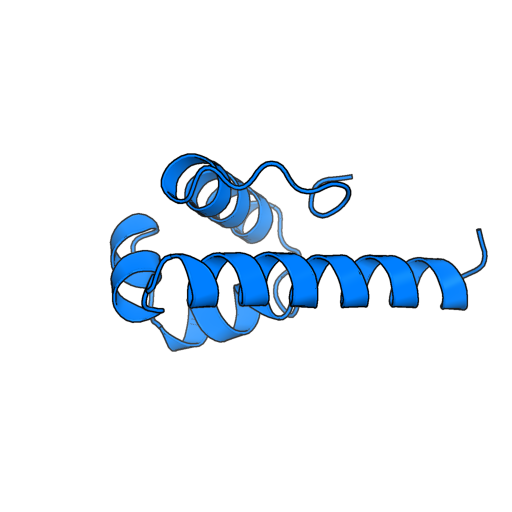1 -5.398 -11.054 1.00 69.44 70 GLY A N 1
ATOM 575 C CA . GLY A 1 70 ? -0.633 -4.701 -11.842 1.00 69.44 70 GLY A CA 1
ATOM 576 C C . GLY A 1 70 ? 0.758 -5.347 -11.808 1.00 69.44 70 GLY A C 1
ATOM 577 O O . GLY A 1 70 ? 1.189 -5.944 -10.817 1.00 69.44 70 GLY A O 1
ATOM 578 N N . ASP A 1 71 ? 1.477 -5.184 -12.916 1.00 62.69 71 ASP A N 1
ATOM 579 C CA . ASP A 1 71 ? 2.748 -5.851 -13.180 1.00 62.69 71 ASP A CA 1
ATOM 580 C C . ASP A 1 71 ? 3.931 -5.254 -12.383 1.00 62.69 71 ASP A C 1
ATOM 582 O O . ASP A 1 71 ? 4.084 -4.040 -12.244 1.00 62.69 71 ASP A O 1
ATOM 586 N N . ASN A 1 72 ? 4.852 -6.129 -11.955 1.00 57.38 72 ASN A N 1
ATOM 587 C CA . ASN A 1 72 ? 6.235 -5.840 -11.515 1.00 57.38 72 ASN A CA 1
ATOM 588 C C . ASN A 1 72 ? 6.535 -5.342 -10.086 1.00 57.38 72 ASN A C 1
ATOM 590 O O . ASN A 1 72 ? 7.679 -4.971 -9.822 1.00 57.38 72 ASN A O 1
ATOM 594 N N . TRP A 1 73 ? 5.621 -5.396 -9.117 1.00 61.00 73 TRP A N 1
ATOM 595 C CA . TRP A 1 73 ? 6.013 -5.122 -7.715 1.00 61.00 73 TRP A CA 1
ATOM 596 C C . TRP A 1 73 ? 6.686 -6.296 -6.996 1.00 61.00 73 TRP A C 1
ATOM 598 O O . TRP A 1 73 ? 7.460 -6.100 -6.060 1.00 61.00 73 TRP A O 1
ATOM 608 N N . LEU A 1 74 ? 6.381 -7.522 -7.420 1.00 58.56 74 LEU A N 1
ATOM 609 C CA . LEU A 1 74 ? 6.819 -8.754 -6.754 1.00 58.56 74 LEU A CA 1
ATOM 610 C C . LEU A 1 74 ? 7.879 -9.537 -7.536 1.00 58.56 74 LEU A C 1
ATOM 612 O O . LEU A 1 74 ? 8.269 -10.610 -7.069 1.00 58.56 74 LEU A O 1
ATOM 616 N N . ALA A 1 75 ? 8.293 -9.018 -8.696 1.00 56.25 75 ALA A N 1
ATOM 617 C CA . ALA A 1 75 ? 9.346 -9.595 -9.526 1.00 56.25 75 ALA A CA 1
ATOM 618 C C . ALA A 1 75 ? 10.717 -9.558 -8.827 1.00 56.25 75 ALA A C 1
ATOM 620 O O . ALA A 1 75 ? 10.961 -8.641 -8.002 1.00 56.25 75 ALA A O 1
#

Secondary structure (DSSP, 8-state):
--HHHHHHHHHHHHHHHHHHHHHTT--HHHHHHHTTS-HHHHHHHHTT---SHHHHHHHHHHHHHHT---TTS--